Protein AF-A0A1I8C689-F1 (afdb_monomer_lite)

Structure (mmCIF, N/CA/C/O backbone):
data_AF-A0A1I8C689-F1
#
_entry.id   AF-A0A1I8C689-F1
#
loop_
_atom_site.group_PDB
_atom_site.id
_atom_site.type_symbol
_atom_site.label_atom_id
_atom_site.label_alt_id
_atom_site.label_comp_id
_atom_site.label_asym_id
_atom_site.label_entity_id
_atom_site.label_seq_id
_atom_site.pdbx_PDB_ins_code
_atom_site.Cartn_x
_atom_site.Cartn_y
_atom_site.Cartn_z
_atom_site.occupancy
_atom_site.B_iso_or_equiv
_atom_site.auth_seq_id
_atom_site.auth_comp_id
_atom_site.auth_asym_id
_atom_site.auth_atom_id
_atom_site.pdbx_PDB_model_num
ATOM 1 N N . MET A 1 1 ? 18.734 9.749 1.365 1.00 60.19 1 MET A N 1
ATOM 2 C CA . MET A 1 1 ? 17.930 9.001 0.386 1.00 60.19 1 MET A CA 1
ATOM 3 C C . MET A 1 1 ? 16.748 8.430 1.144 1.00 60.19 1 MET A C 1
ATOM 5 O O . MET A 1 1 ? 16.928 8.122 2.316 1.00 60.19 1 MET A O 1
ATOM 9 N N . ASP A 1 2 ? 15.559 8.458 0.553 1.00 81.19 2 ASP A N 1
ATOM 10 C CA . ASP A 1 2 ? 14.315 7.997 1.181 1.00 81.19 2 ASP A CA 1
ATOM 11 C C . ASP A 1 2 ? 13.928 6.657 0.550 1.00 81.19 2 ASP A C 1
ATOM 13 O O . ASP A 1 2 ? 13.959 6.538 -0.675 1.00 81.19 2 ASP A O 1
ATOM 17 N N . ASP A 1 3 ? 13.576 5.681 1.381 1.00 87.19 3 ASP A N 1
ATOM 18 C CA . ASP A 1 3 ? 13.190 4.330 0.957 1.00 87.19 3 ASP A CA 1
ATOM 19 C C . ASP A 1 3 ? 11.684 4.250 0.631 1.00 87.19 3 ASP A C 1
ATOM 21 O O . ASP A 1 3 ? 11.164 3.216 0.202 1.00 87.19 3 ASP A O 1
ATOM 25 N N . LEU A 1 4 ? 10.937 5.343 0.842 1.00 93.31 4 LEU A N 1
ATOM 26 C CA . LEU A 1 4 ? 9.529 5.424 0.483 1.00 93.31 4 LEU A CA 1
ATOM 27 C C . LEU A 1 4 ? 9.351 5.553 -1.037 1.00 93.31 4 LEU A C 1
ATOM 29 O O . LEU A 1 4 ? 9.338 6.647 -1.595 1.00 93.31 4 LEU A O 1
ATOM 33 N N . MET A 1 5 ? 9.100 4.422 -1.695 1.00 93.31 5 MET A N 1
ATOM 34 C CA . MET A 1 5 ? 8.820 4.387 -3.135 1.00 93.31 5 MET A CA 1
ATOM 35 C C . MET A 1 5 ? 7.474 5.029 -3.505 1.00 93.31 5 MET A C 1
ATOM 37 O O . MET A 1 5 ? 7.362 5.696 -4.533 1.00 93.31 5 MET A O 1
ATOM 41 N N . ALA A 1 6 ? 6.428 4.784 -2.705 1.00 95.12 6 ALA A N 1
ATOM 42 C CA . ALA A 1 6 ? 5.077 5.301 -2.927 1.00 95.12 6 ALA A CA 1
ATOM 43 C C . ALA A 1 6 ? 4.191 5.161 -1.676 1.00 95.12 6 ALA A C 1
ATOM 45 O O . ALA A 1 6 ? 4.440 4.331 -0.802 1.00 95.12 6 ALA A O 1
ATOM 46 N N . GLN A 1 7 ? 3.104 5.937 -1.612 1.00 97.00 7 GLN A N 1
ATOM 47 C CA . GLN A 1 7 ? 2.103 5.856 -0.546 1.00 97.00 7 GLN A CA 1
ATOM 48 C C . GLN A 1 7 ? 0.684 6.017 -1.102 1.00 97.00 7 GLN A C 1
ATOM 50 O O . GLN A 1 7 ? 0.438 6.819 -1.998 1.00 97.00 7 GLN A O 1
ATOM 55 N N . THR A 1 8 ? -0.269 5.276 -0.534 1.00 97.06 8 THR A N 1
ATOM 56 C CA . THR A 1 8 ? -1.692 5.379 -0.876 1.00 97.06 8 THR A CA 1
ATOM 57 C C . THR A 1 8 ? -2.574 5.103 0.340 1.00 97.06 8 THR A C 1
ATOM 59 O O . THR A 1 8 ? -2.092 4.746 1.418 1.00 97.06 8 THR A O 1
ATOM 62 N N . LYS A 1 9 ? -3.883 5.276 0.162 1.00 96.94 9 LYS A N 1
ATOM 63 C CA . LYS A 1 9 ? -4.925 4.832 1.091 1.00 96.94 9 LYS A CA 1
ATOM 64 C C . LYS A 1 9 ? -5.860 3.887 0.351 1.00 96.94 9 LYS A C 1
ATOM 66 O O . LYS A 1 9 ? -6.096 4.057 -0.842 1.00 96.94 9 LYS A O 1
ATOM 71 N N . THR A 1 10 ? -6.409 2.918 1.070 1.00 96.56 10 THR A N 1
ATOM 72 C CA . THR A 1 10 ? -7.448 2.053 0.517 1.00 96.56 10 THR A CA 1
ATOM 73 C C . THR A 1 10 ? -8.717 2.846 0.222 1.00 96.56 10 THR A C 1
ATOM 75 O O . THR A 1 10 ? -9.041 3.806 0.928 1.00 96.56 10 THR A O 1
ATOM 78 N N . ASP A 1 11 ? -9.468 2.410 -0.782 1.00 97.00 11 ASP A N 1
ATOM 79 C CA . ASP A 1 11 ? -10.823 2.896 -1.015 1.00 97.00 11 ASP A CA 1
ATOM 80 C C . ASP A 1 11 ? -11.818 2.350 0.035 1.00 97.00 11 ASP A C 1
ATOM 82 O O . ASP A 1 11 ? -11.460 1.617 0.963 1.00 97.00 11 ASP A O 1
ATOM 86 N N . LYS A 1 12 ? -13.104 2.698 -0.117 1.00 96.19 12 LYS A N 1
ATOM 87 C CA . LYS A 1 12 ? -14.188 2.231 0.769 1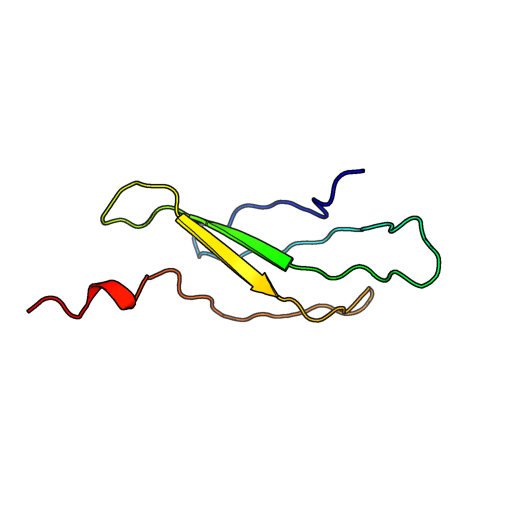.00 96.19 12 LYS A CA 1
ATOM 88 C C . LYS A 1 12 ? -14.419 0.712 0.750 1.00 96.19 12 LYS A C 1
ATOM 90 O O . LYS A 1 12 ? -15.141 0.210 1.603 1.00 96.19 12 LYS A O 1
ATOM 95 N N . TYR A 1 13 ? -13.849 0.002 -0.221 1.00 96.12 13 TYR A N 1
ATOM 96 C CA . TYR A 1 13 ? -13.916 -1.451 -0.362 1.00 96.12 13 TYR A CA 1
ATOM 97 C C . TYR A 1 13 ? -12.594 -2.136 0.024 1.00 96.12 13 TYR A C 1
ATOM 99 O O . TYR A 1 13 ? -12.456 -3.339 -0.185 1.00 96.12 13 TYR A O 1
ATOM 107 N N . GLY A 1 14 ? -11.619 -1.395 0.565 1.00 95.38 14 GLY A N 1
ATOM 108 C CA . GLY A 1 14 ? -10.314 -1.931 0.952 1.00 95.38 14 GLY A CA 1
ATOM 109 C C . GLY A 1 14 ? -9.331 -2.116 -0.210 1.00 95.38 14 GLY A C 1
ATOM 110 O O . GLY A 1 14 ? -8.245 -2.647 0.005 1.00 95.38 14 GLY A O 1
ATOM 111 N N . LYS A 1 15 ? -9.670 -1.690 -1.435 1.00 97.56 15 LYS A N 1
ATOM 112 C CA . LYS A 1 15 ? -8.792 -1.838 -2.605 1.00 97.56 15 LYS A CA 1
ATOM 113 C C 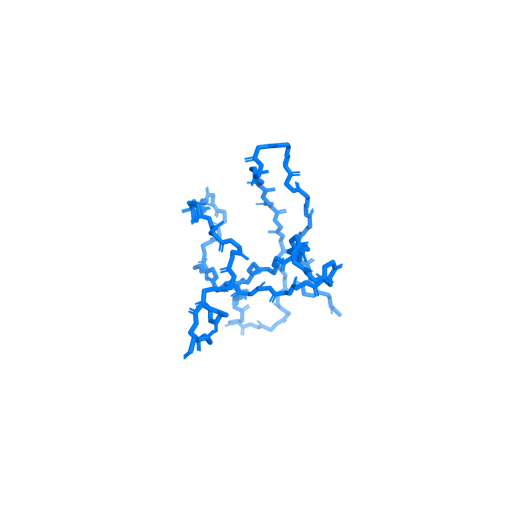. LYS A 1 15 ? -7.745 -0.735 -2.639 1.00 97.56 15 LYS A C 1
ATOM 115 O O . LYS A 1 15 ? -8.020 0.406 -2.271 1.00 97.56 15 LYS A O 1
ATOM 120 N N . PHE A 1 16 ? -6.559 -1.063 -3.134 1.00 97.06 16 PHE A N 1
ATOM 121 C CA . PHE A 1 16 ? -5.498 -0.099 -3.391 1.00 97.06 16 PHE A CA 1
ATOM 122 C C . PHE A 1 16 ? -4.648 -0.529 -4.587 1.00 97.06 16 PHE A C 1
ATOM 124 O O . PHE A 1 16 ? -4.646 -1.692 -4.983 1.00 97.06 16 PHE A O 1
ATOM 131 N N . SER A 1 17 ? -3.931 0.436 -5.153 1.00 95.62 17 SER A N 1
ATOM 132 C CA . SER A 1 17 ? -2.887 0.232 -6.152 1.00 95.62 17 SER A CA 1
ATOM 133 C C . SER A 1 17 ? -1.765 1.225 -5.864 1.00 95.62 17 SER A C 1
ATOM 135 O O . SER A 1 17 ? -2.029 2.340 -5.400 1.00 95.62 17 SER A O 1
ATOM 137 N N . LEU A 1 18 ? -0.526 0.802 -6.086 1.00 94.75 18 LEU A N 1
ATOM 138 C CA . LEU A 1 18 ? 0.675 1.597 -5.870 1.00 94.75 18 LEU A CA 1
ATOM 139 C C . LEU A 1 18 ? 1.605 1.441 -7.063 1.00 94.75 18 LEU A C 1
ATOM 141 O O . LEU A 1 18 ? 1.767 0.350 -7.601 1.00 94.75 18 LEU A O 1
ATOM 145 N N . TYR A 1 19 ? 2.234 2.549 -7.425 1.00 93.50 19 TYR A N 1
ATOM 146 C CA . TYR A 1 19 ? 3.333 2.605 -8.369 1.00 93.50 19 TYR A CA 1
ATOM 147 C C . TYR A 1 19 ? 4.390 3.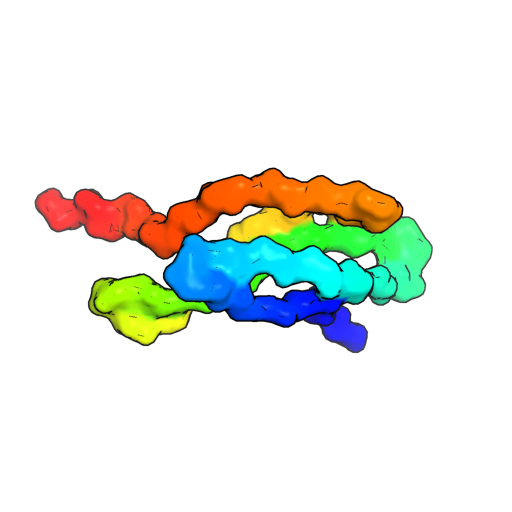523 -7.769 1.00 93.50 19 TYR A C 1
ATOM 149 O O . TYR A 1 19 ? 4.066 4.643 -7.372 1.00 93.50 19 TYR A O 1
ATOM 157 N N . GLY A 1 20 ? 5.623 3.043 -7.682 1.00 91.50 20 GLY A N 1
ATOM 158 C CA . GLY A 1 20 ? 6.743 3.782 -7.118 1.00 91.50 20 GLY A CA 1
ATOM 159 C C . GLY A 1 20 ? 8.044 3.379 -7.791 1.00 91.50 20 GLY A C 1
ATOM 160 O O . GLY A 1 20 ? 8.147 2.282 -8.338 1.00 91.50 20 GLY A O 1
ATOM 161 N N . CYS A 1 21 ? 9.024 4.272 -7.735 1.00 89.31 21 CYS A N 1
ATOM 162 C CA . CYS A 1 21 ? 10.367 4.037 -8.248 1.00 89.31 21 CYS A CA 1
ATOM 163 C C . CYS A 1 21 ? 11.360 4.119 -7.088 1.00 89.31 21 CYS A C 1
ATOM 165 O O . CYS A 1 21 ? 11.183 4.930 -6.181 1.00 89.31 21 CYS A O 1
ATOM 167 N N . ALA A 1 22 ? 12.411 3.313 -7.151 1.00 88.19 22 ALA A N 1
ATOM 168 C CA . ALA A 1 22 ? 13.573 3.406 -6.279 1.00 88.19 22 ALA A CA 1
ATOM 169 C C . ALA A 1 22 ? 14.826 3.508 -7.149 1.00 88.19 22 ALA A C 1
ATOM 171 O O . ALA A 1 22 ? 14.840 3.023 -8.282 1.00 88.19 22 ALA A O 1
ATOM 172 N N . ILE A 1 23 ? 15.853 4.168 -6.624 1.00 85.38 23 ILE A N 1
ATOM 173 C CA . ILE A 1 23 ? 17.187 4.202 -7.221 1.00 85.38 23 ILE A CA 1
ATOM 174 C C . ILE A 1 23 ? 18.155 3.893 -6.101 1.00 85.38 23 ILE A C 1
ATOM 176 O O . ILE A 1 23 ? 18.358 4.736 -5.234 1.00 85.38 23 ILE A O 1
ATOM 180 N N . ASP A 1 24 ? 18.769 2.724 -6.154 1.00 81.94 24 ASP A N 1
ATOM 181 C CA . ASP A 1 24 ? 19.857 2.368 -5.264 1.00 81.94 24 ASP A CA 1
ATOM 182 C C . ASP A 1 24 ? 21.194 2.788 -5.899 1.00 81.94 24 ASP A C 1
ATOM 184 O O . ASP A 1 24 ? 21.505 2.386 -7.020 1.00 81.94 24 ASP A O 1
ATOM 188 N N . PRO A 1 25 ? 21.986 3.656 -5.240 1.00 75.50 25 PRO A N 1
ATOM 189 C CA . PRO A 1 25 ? 23.109 4.352 -5.874 1.00 75.50 25 PRO A CA 1
ATOM 190 C C . PRO A 1 25 ? 24.362 3.485 -6.063 1.00 75.50 25 PRO A C 1
ATOM 192 O O . PRO A 1 25 ? 25.354 3.971 -6.605 1.00 75.50 25 PRO A O 1
ATOM 195 N N . PHE A 1 26 ? 24.347 2.234 -5.601 1.00 79.12 26 PHE A N 1
ATOM 196 C CA . PHE A 1 26 ? 25.470 1.307 -5.707 1.00 79.12 26 PHE A CA 1
ATOM 197 C C . PHE A 1 26 ? 25.199 0.263 -6.794 1.00 79.12 26 PHE A C 1
ATOM 199 O O . PHE A 1 26 ? 24.100 -0.282 -6.879 1.00 79.12 26 PHE A O 1
ATOM 206 N N . GLU A 1 27 ? 26.210 -0.023 -7.618 1.00 72.25 27 GLU A N 1
ATOM 207 C CA . GLU A 1 27 ? 26.111 -1.031 -8.677 1.00 72.25 27 GLU A CA 1
ATOM 208 C C . GLU A 1 27 ? 25.734 -2.405 -8.104 1.00 72.25 27 GLU A C 1
ATOM 210 O O . GLU A 1 27 ? 26.325 -2.870 -7.128 1.00 72.25 27 GLU A O 1
ATOM 215 N N . GLY A 1 28 ? 24.755 -3.060 -8.731 1.00 68.25 28 GLY A N 1
ATOM 216 C CA . GLY A 1 28 ? 24.293 -4.392 -8.336 1.00 68.25 28 GLY A CA 1
ATOM 217 C C . GLY A 1 28 ? 23.362 -4.425 -7.121 1.00 68.25 28 GLY A C 1
ATOM 218 O O . GLY A 1 28 ? 23.091 -5.515 -6.623 1.00 68.25 28 GLY A O 1
ATOM 219 N N . ASN A 1 29 ? 22.873 -3.275 -6.643 1.00 76.19 29 ASN A N 1
ATOM 220 C CA . ASN A 1 29 ? 21.830 -3.221 -5.623 1.00 76.19 29 ASN A CA 1
ATOM 221 C C . ASN A 1 29 ? 20.477 -2.959 -6.297 1.00 76.19 29 ASN A C 1
ATOM 223 O O . ASN A 1 29 ? 20.129 -1.813 -6.557 1.00 76.19 29 ASN A O 1
ATOM 227 N N . ASP A 1 30 ? 19.747 -4.018 -6.643 1.00 85.00 30 ASP A N 1
ATOM 228 C CA . ASP A 1 30 ? 18.366 -3.876 -7.106 1.00 85.00 30 ASP A CA 1
ATOM 229 C C . ASP A 1 30 ? 17.445 -3.584 -5.906 1.00 85.00 30 ASP A C 1
ATOM 231 O O . ASP A 1 30 ? 17.667 -4.148 -4.828 1.00 85.00 30 ASP A O 1
ATOM 235 N N . PRO A 1 31 ? 16.386 -2.768 -6.068 1.00 88.50 31 PRO A N 1
ATOM 236 C CA . PRO A 1 31 ? 15.451 -2.511 -4.980 1.00 88.50 31 PRO A CA 1
ATOM 237 C C . PRO A 1 31 ? 14.807 -3.801 -4.451 1.00 88.50 31 PRO A C 1
ATOM 239 O O . PRO A 1 31 ? 14.297 -4.606 -5.235 1.00 88.50 31 PRO A O 1
ATOM 242 N N . ASP A 1 32 ? 14.756 -3.952 -3.124 1.00 90.12 32 ASP A N 1
ATOM 243 C CA . ASP A 1 32 ? 14.054 -5.034 -2.414 1.00 90.12 32 ASP A CA 1
ATOM 244 C C . ASP A 1 32 ? 12.741 -4.495 -1.803 1.00 90.12 32 ASP A C 1
ATOM 246 O O . ASP A 1 32 ? 12.753 -3.901 -0.718 1.00 90.12 32 ASP A O 1
ATOM 250 N N . PRO A 1 33 ? 11.600 -4.575 -2.517 1.00 93.00 33 PRO A N 1
ATOM 251 C CA . PRO A 1 33 ? 10.389 -3.858 -2.135 1.00 93.00 33 PRO A CA 1
ATOM 252 C C . PRO A 1 33 ? 9.613 -4.527 -0.989 1.00 93.00 33 PRO A C 1
ATOM 254 O O . PRO A 1 33 ? 9.341 -5.727 -0.991 1.00 93.00 33 PRO A O 1
ATOM 257 N N . TYR A 1 34 ? 9.105 -3.702 -0.068 1.00 94.69 34 TYR A N 1
ATOM 258 C CA . TYR A 1 34 ? 8.190 -4.118 1.002 1.00 94.69 34 TYR A CA 1
ATOM 259 C C . TYR A 1 34 ? 6.898 -3.301 0.977 1.00 94.69 34 TYR A C 1
ATOM 261 O O . TYR A 1 34 ? 6.908 -2.081 0.797 1.00 94.69 34 TYR A O 1
ATOM 269 N N . LEU A 1 35 ? 5.768 -3.957 1.251 1.00 95.44 35 LEU A N 1
ATOM 270 C CA . LEU A 1 35 ? 4.505 -3.280 1.526 1.00 95.44 35 LEU A CA 1
ATOM 271 C C . LEU A 1 35 ? 4.326 -3.088 3.035 1.00 95.44 35 LEU A C 1
ATOM 273 O O . LEU A 1 35 ? 4.136 -4.051 3.779 1.00 95.44 35 LEU A O 1
ATOM 277 N N . LYS A 1 36 ? 4.305 -1.827 3.476 1.00 95.38 36 LYS A N 1
ATOM 278 C CA . LYS A 1 36 ? 3.999 -1.444 4.859 1.00 95.38 36 LYS A CA 1
ATOM 279 C C . LYS A 1 36 ? 2.545 -0.995 4.988 1.00 95.38 36 LYS A C 1
ATOM 281 O O . LYS A 1 36 ? 2.165 0.063 4.486 1.00 95.38 36 LYS A O 1
ATOM 286 N N . ILE A 1 37 ? 1.739 -1.751 5.727 1.00 94.50 37 ILE A N 1
ATOM 287 C CA . ILE A 1 37 ? 0.329 -1.439 5.983 1.00 94.50 37 ILE A CA 1
ATOM 288 C C . ILE A 1 37 ? 0.190 -0.847 7.381 1.00 94.50 37 ILE A C 1
ATOM 290 O O . ILE A 1 37 ? 0.618 -1.439 8.371 1.00 94.50 37 ILE A O 1
ATOM 294 N N . VAL A 1 38 ? -0.439 0.325 7.471 1.00 93.06 38 VAL A N 1
ATOM 295 C CA . VAL A 1 38 ? -0.790 0.965 8.743 1.00 93.06 38 VAL A CA 1
ATOM 296 C C . VAL A 1 38 ? -2.306 1.017 8.856 1.00 93.06 38 VAL A C 1
ATOM 298 O O . VAL A 1 38 ? -2.959 1.743 8.110 1.00 93.06 38 VAL A O 1
ATOM 301 N N . HIS A 1 39 ? -2.869 0.284 9.812 1.00 89.62 39 HIS A N 1
ATOM 302 C CA . HIS A 1 39 ? -4.317 0.208 10.022 1.00 89.62 39 HIS A CA 1
ATOM 303 C C . HIS A 1 39 ? -4.676 0.385 11.500 1.00 89.62 39 HIS A C 1
ATOM 305 O O . HIS A 1 39 ? -3.805 0.476 12.364 1.00 89.62 39 HIS A O 1
ATOM 311 N N . LYS A 1 40 ? -5.971 0.491 11.801 1.00 86.69 40 LYS A N 1
ATOM 312 C CA . LYS A 1 40 ? -6.492 0.470 13.173 1.00 86.69 40 LYS A CA 1
ATOM 313 C C . LYS A 1 40 ? -7.470 -0.688 13.296 1.00 86.69 40 LYS A C 1
ATOM 315 O O . LYS A 1 40 ? -8.476 -0.690 12.592 1.00 86.69 40 LYS A O 1
ATOM 320 N N . CYS A 1 41 ? -7.196 -1.634 14.190 1.00 75.81 41 CYS A N 1
ATOM 321 C CA . CYS A 1 41 ? -8.181 -2.649 14.555 1.00 75.81 41 CYS A CA 1
ATOM 322 C C . CYS A 1 41 ? -9.271 -2.033 15.435 1.00 75.81 41 CYS A C 1
ATOM 324 O O . CYS A 1 41 ? -9.006 -1.151 16.259 1.00 75.81 41 CYS A O 1
ATOM 326 N N . THR A 1 42 ? -10.497 -2.517 15.262 1.00 69.00 42 THR A N 1
ATOM 327 C CA . THR A 1 42 ? -11.690 -2.068 15.991 1.00 69.00 42 THR A CA 1
ATOM 328 C C . THR A 1 42 ? -11.574 -2.266 17.503 1.00 69.00 42 THR A C 1
ATOM 330 O O . THR A 1 42 ? -12.117 -1.450 18.243 1.00 69.00 42 THR A O 1
ATOM 333 N N . HIS A 1 43 ? -10.823 -3.276 17.955 1.00 66.12 43 HIS A N 1
ATOM 334 C CA . H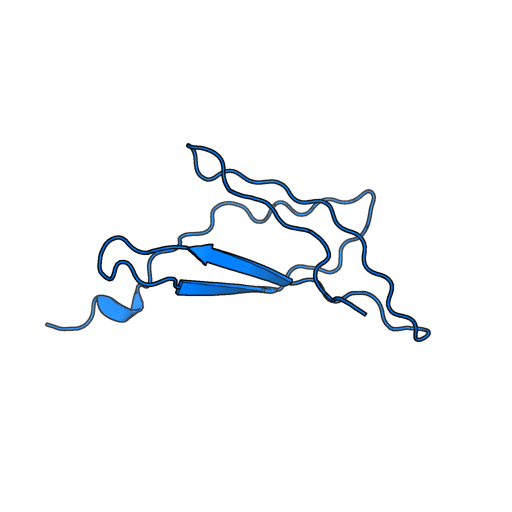IS A 1 43 ? -10.679 -3.606 19.376 1.00 66.12 43 HIS A CA 1
ATOM 335 C C . HIS A 1 43 ? -9.894 -2.560 20.181 1.00 66.12 43 HIS A C 1
ATOM 337 O O . HIS A 1 43 ? -10.372 -2.104 21.213 1.00 66.12 43 HIS A O 1
ATOM 343 N N . ASP A 1 44 ? -8.736 -2.109 19.688 1.00 64.81 44 ASP A N 1
ATOM 344 C CA . ASP A 1 44 ? -7.815 -1.320 20.521 1.00 64.81 44 ASP A CA 1
ATOM 345 C C . ASP A 1 44 ? -7.656 0.145 20.091 1.00 64.81 44 ASP A C 1
ATOM 347 O O . ASP A 1 44 ? -6.931 0.894 20.745 1.00 64.81 44 ASP A O 1
ATOM 351 N N . LYS A 1 45 ? -8.276 0.584 18.979 1.00 69.38 45 LYS A N 1
ATOM 352 C CA . LYS A 1 45 ? -8.100 1.921 18.343 1.00 69.38 45 LYS 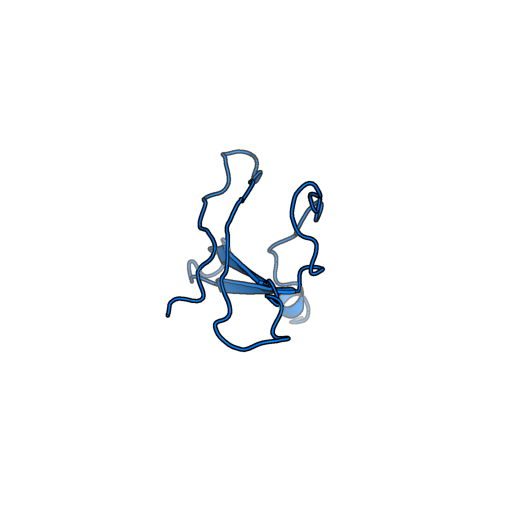A CA 1
ATOM 353 C C . LYS A 1 45 ? -6.636 2.338 18.075 1.00 69.38 45 LYS A C 1
ATOM 355 O O . LYS A 1 45 ? -6.387 3.430 17.548 1.00 69.38 45 LYS A O 1
ATOM 360 N N . LYS A 1 46 ? -5.667 1.481 18.401 1.00 81.31 46 LYS A N 1
ATOM 361 C CA . LYS A 1 46 ? -4.232 1.658 18.200 1.00 81.31 46 LYS A CA 1
ATOM 362 C C . LYS A 1 46 ? -3.893 1.454 16.729 1.00 81.31 46 LYS A C 1
ATOM 364 O O . LYS A 1 46 ? -4.504 0.639 16.041 1.00 81.31 46 LYS A O 1
ATOM 369 N N . LYS A 1 47 ? -2.912 2.222 16.249 1.00 84.81 47 LYS A N 1
ATOM 370 C CA . LYS A 1 47 ? -2.330 2.001 14.925 1.00 84.81 47 LYS A CA 1
ATOM 371 C C . LYS A 1 47 ? -1.455 0.752 14.991 1.00 84.81 47 LYS A C 1
ATOM 373 O O . LYS A 1 47 ? -0.491 0.733 15.752 1.00 84.81 47 LYS A O 1
ATOM 378 N N . VAL A 1 48 ? -1.791 -0.247 14.192 1.00 86.69 48 VAL A N 1
ATOM 379 C CA . VAL A 1 48 ? -1.021 -1.475 13.999 1.00 86.69 48 VAL A CA 1
ATOM 380 C C . VAL A 1 48 ? -0.268 -1.363 12.675 1.00 86.69 48 VAL A C 1
ATOM 382 O O . VAL A 1 48 ? -0.735 -0.703 11.740 1.00 86.69 48 VAL A O 1
ATOM 385 N N . LYS A 1 49 ? 0.932 -1.944 12.631 1.00 90.38 49 LYS A N 1
ATOM 386 C CA . LYS A 1 49 ? 1.793 -1.987 11.449 1.00 90.38 49 LYS A CA 1
ATOM 387 C C . LYS A 1 49 ? 1.990 -3.444 11.038 1.00 90.38 49 LYS A C 1
ATOM 389 O O . LYS A 1 49 ? 2.268 -4.274 11.898 1.00 90.38 49 LYS A O 1
ATOM 394 N N . MET A 1 50 ? 1.874 -3.714 9.746 1.00 90.00 50 MET A N 1
ATOM 395 C CA . MET A 1 50 ? 2.169 -5.001 9.117 1.00 90.00 50 MET A CA 1
ATOM 396 C C . MET A 1 50 ? 3.127 -4.761 7.952 1.00 90.00 50 MET A C 1
ATOM 398 O O . MET A 1 50 ? 3.024 -3.736 7.276 1.00 90.00 50 MET A O 1
ATOM 402 N N . GLU A 1 51 ? 4.049 -5.692 7.734 1.00 93.25 51 GLU A N 1
ATOM 403 C CA . GLU A 1 51 ? 5.022 -5.647 6.644 1.00 93.25 51 GLU A CA 1
ATOM 404 C C . GLU A 1 51 ? 4.954 -6.956 5.861 1.00 93.25 51 GLU A C 1
ATOM 406 O O . GLU A 1 51 ? 4.855 -8.034 6.448 1.00 93.25 51 GLU A O 1
ATOM 411 N N . ILE A 1 52 ? 4.943 -6.842 4.536 1.00 93.06 52 ILE A N 1
ATOM 412 C CA . ILE A 1 52 ? 4.862 -7.967 3.604 1.00 93.06 52 ILE A CA 1
ATOM 413 C C . ILE A 1 52 ? 5.978 -7.776 2.582 1.00 93.06 52 ILE A C 1
ATOM 415 O O . ILE A 1 52 ? 6.031 -6.732 1.928 1.00 93.06 52 ILE A O 1
ATOM 419 N N . GLY A 1 53 ? 6.857 -8.769 2.452 1.00 93.25 53 GLY A N 1
ATOM 420 C CA . GLY A 1 53 ? 7.861 -8.791 1.390 1.00 93.25 53 GLY A CA 1
ATOM 421 C C . GLY A 1 53 ? 7.186 -8.944 0.030 1.00 93.25 53 GLY A C 1
ATOM 422 O O . GLY A 1 53 ? 6.302 -9.789 -0.138 1.00 93.25 53 GLY A O 1
ATOM 423 N N . LEU A 1 54 ? 7.569 -8.103 -0.926 1.00 92.75 54 LEU A N 1
ATOM 424 C CA . LEU A 1 54 ? 7.114 -8.206 -2.306 1.00 92.75 54 LEU A CA 1
ATOM 425 C C . LEU A 1 54 ? 8.161 -8.952 -3.132 1.00 92.75 54 LEU A C 1
ATOM 427 O O . LEU A 1 54 ? 9.320 -9.067 -2.749 1.00 92.75 54 LEU A O 1
ATOM 431 N N . VAL A 1 55 ? 7.739 -9.498 -4.270 1.00 90.62 55 VAL A N 1
ATOM 432 C CA . VAL A 1 55 ? 8.704 -10.071 -5.211 1.00 90.62 55 VAL A CA 1
ATOM 433 C C . VAL A 1 55 ? 9.334 -8.891 -5.959 1.00 90.62 55 VAL A C 1
ATOM 435 O O . VAL A 1 55 ? 8.584 -7.992 -6.349 1.00 90.62 55 VAL A O 1
ATOM 438 N N . PRO A 1 56 ? 10.660 -8.867 -6.189 1.00 87.06 56 PRO A N 1
ATOM 439 C CA . PRO A 1 56 ? 11.329 -7.798 -6.929 1.00 87.06 56 PRO A CA 1
ATOM 440 C C . PRO A 1 56 ? 10.991 -7.897 -8.423 1.00 87.06 56 PRO A C 1
ATOM 442 O O . PRO A 1 56 ? 11.772 -8.369 -9.246 1.00 87.06 56 PRO A O 1
ATOM 445 N N . ILE A 1 57 ? 9.766 -7.503 -8.772 1.00 83.31 57 ILE A N 1
ATOM 446 C CA . ILE A 1 57 ? 9.315 -7.366 -10.149 1.00 83.31 57 ILE A CA 1
ATOM 447 C C . ILE A 1 57 ? 9.230 -5.886 -10.502 1.00 83.31 57 ILE A C 1
ATOM 449 O O . ILE A 1 57 ? 8.600 -5.088 -9.809 1.00 83.31 57 ILE A O 1
ATOM 453 N N . PHE A 1 58 ? 9.867 -5.532 -11.610 1.00 82.38 58 PHE A N 1
ATOM 454 C CA . PHE A 1 58 ? 9.931 -4.162 -12.101 1.00 82.38 58 PHE A CA 1
ATOM 455 C C . PHE A 1 58 ? 9.084 -4.000 -13.366 1.00 82.38 58 PHE A C 1
ATOM 457 O O . PHE A 1 58 ? 8.613 -4.978 -13.965 1.00 82.38 58 PHE A O 1
ATOM 464 N N . THR A 1 59 ? 8.860 -2.750 -13.765 1.00 77.75 59 THR A N 1
ATOM 465 C CA . THR A 1 59 ? 8.058 -2.418 -14.945 1.00 77.75 59 THR A CA 1
ATOM 466 C C . THR A 1 59 ? 8.560 -3.147 -16.199 1.00 77.75 59 THR A C 1
ATOM 468 O O . THR A 1 59 ? 9.754 -3.348 -16.387 1.00 77.75 59 THR A O 1
ATOM 471 N N . ALA A 1 60 ? 7.683 -3.594 -17.100 1.00 81.88 60 ALA A N 1
ATOM 472 C CA . ALA A 1 60 ? 6.233 -3.360 -17.165 1.00 81.88 60 ALA A CA 1
ATOM 473 C C . ALA A 1 60 ? 5.360 -4.377 -16.388 1.00 81.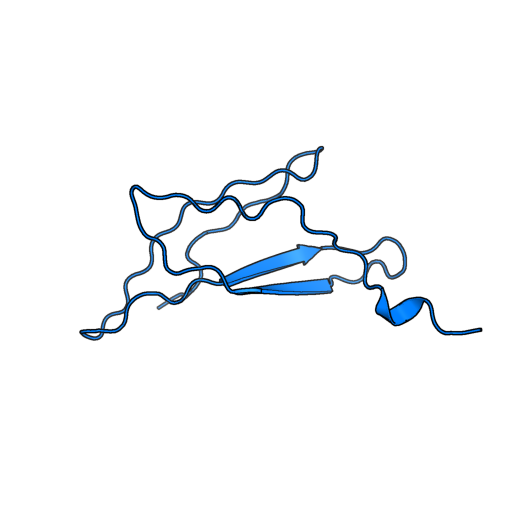88 60 ALA A C 1
ATOM 475 O O . ALA A 1 60 ? 4.152 -4.440 -16.615 1.00 81.88 60 ALA A O 1
ATOM 476 N N . ASN A 1 61 ? 5.940 -5.178 -15.489 1.00 85.38 61 ASN A N 1
ATOM 477 C CA . ASN A 1 61 ? 5.194 -6.185 -14.727 1.00 85.38 61 ASN A CA 1
ATOM 478 C C . ASN A 1 61 ? 4.434 -5.567 -13.539 1.00 85.38 61 ASN A C 1
ATOM 480 O O . ASN A 1 61 ? 4.824 -4.523 -13.018 1.00 85.38 61 ASN A O 1
ATOM 484 N N . TYR A 1 62 ? 3.362 -6.226 -13.088 1.00 88.62 62 TYR A N 1
ATOM 485 C CA . TYR A 1 62 ? 2.608 -5.843 -11.889 1.00 88.62 62 TYR A CA 1
ATOM 486 C C . TYR A 1 62 ? 2.369 -7.049 -10.976 1.00 88.62 62 TYR A C 1
ATOM 488 O O . TYR A 1 62 ? 2.168 -8.168 -11.449 1.00 88.62 62 TYR A O 1
ATOM 496 N N . GLN A 1 63 ? 2.366 -6.819 -9.660 1.00 91.50 63 GLN A N 1
ATOM 497 C CA . GLN A 1 63 ? 2.125 -7.867 -8.667 1.00 91.50 63 GLN A CA 1
ATOM 498 C C . GLN A 1 63 ? 0.702 -7.733 -8.135 1.00 91.50 63 GLN A C 1
ATOM 500 O O . GLN A 1 63 ? 0.360 -6.733 -7.506 1.00 91.50 63 GLN A O 1
ATOM 505 N N . ASN A 1 64 ? -0.131 -8.750 -8.349 1.00 93.56 64 ASN A N 1
ATOM 506 C CA . ASN A 1 64 ? -1.404 -8.859 -7.645 1.00 93.56 64 ASN A CA 1
ATOM 507 C C . ASN A 1 64 ? -1.203 -9.685 -6.370 1.00 93.56 64 ASN A C 1
ATOM 509 O O . ASN A 1 64 ? -1.066 -10.903 -6.433 1.00 93.56 64 ASN A O 1
ATOM 513 N N . ILE A 1 65 ? -1.187 -9.013 -5.221 1.00 92.88 65 ILE A N 1
ATOM 514 C CA . ILE A 1 65 ? -0.992 -9.641 -3.904 1.00 92.88 65 ILE A CA 1
ATOM 515 C C . ILE A 1 65 ? -2.288 -10.200 -3.293 1.00 92.88 65 ILE A C 1
ATOM 517 O O . ILE A 1 65 ? -2.264 -10.767 -2.205 1.00 92.88 65 ILE A O 1
ATOM 521 N N . GLY A 1 66 ? -3.424 -10.057 -3.982 1.00 94.75 66 GLY A N 1
ATOM 522 C CA . GLY A 1 66 ? -4.706 -10.607 -3.552 1.00 94.75 66 GLY A CA 1
ATOM 523 C C . GLY A 1 66 ? -5.305 -9.921 -2.320 1.00 94.75 66 GLY A C 1
ATOM 524 O O . GLY A 1 66 ? -5.140 -8.721 -2.099 1.00 94.75 66 GLY A O 1
ATOM 525 N N . LYS A 1 67 ? -6.078 -10.692 -1.544 1.00 94.56 67 LYS A N 1
ATOM 526 C CA . LYS A 1 67 ? -6.733 -10.230 -0.314 1.00 94.56 67 LYS A CA 1
ATOM 527 C C . LYS A 1 67 ? -5.776 -10.381 0.867 1.00 94.56 67 LYS A C 1
ATOM 529 O O . LYS A 1 67 ? -5.249 -11.465 1.090 1.00 94.56 67 LYS A O 1
ATOM 534 N N . ILE A 1 68 ? -5.625 -9.317 1.649 1.00 92.44 68 ILE A N 1
ATOM 535 C CA . ILE A 1 68 ? -4.859 -9.319 2.898 1.00 92.44 68 ILE A CA 1
ATOM 536 C C . ILE A 1 68 ? -5.845 -9.147 4.048 1.00 92.44 68 ILE A C 1
ATOM 538 O O . ILE A 1 68 ? -6.549 -8.139 4.116 1.00 92.44 68 ILE A O 1
ATOM 542 N N . GLU A 1 69 ? -5.895 -10.129 4.942 1.00 90.44 69 GLU A N 1
ATOM 543 C CA . GLU A 1 69 ? -6.658 -10.027 6.186 1.00 90.44 69 GLU A CA 1
ATOM 544 C C . GLU A 1 69 ? -5.818 -9.288 7.231 1.00 90.44 69 GLU A C 1
ATOM 546 O O . GLU A 1 69 ? -4.651 -9.610 7.449 1.00 90.44 69 GLU A O 1
ATOM 551 N N . LEU A 1 70 ? -6.410 -8.281 7.872 1.00 87.31 70 LEU A N 1
ATOM 552 C CA . LEU A 1 70 ? -5.716 -7.416 8.835 1.00 87.31 70 LEU A CA 1
ATOM 553 C C . LEU A 1 70 ? -5.989 -7.804 10.296 1.00 87.31 70 LEU A C 1
ATOM 555 O O . LEU A 1 70 ? -5.551 -7.108 11.211 1.00 87.31 70 LEU A O 1
ATOM 559 N N . GLU A 1 71 ? -6.748 -8.872 10.531 1.00 77.06 71 GLU A N 1
ATOM 560 C CA . GLU A 1 71 ? -7.049 -9.350 11.879 1.00 77.06 71 GLU A CA 1
ATOM 561 C C . GLU A 1 71 ? -5.846 -10.092 12.477 1.00 77.06 71 GLU A C 1
ATOM 563 O O . GLU A 1 71 ? -5.251 -10.962 11.843 1.00 77.06 71 GLU A O 1
ATOM 568 N N . ASP A 1 72 ? -5.486 -9.757 13.721 1.00 65.56 72 ASP A N 1
ATOM 569 C CA . ASP A 1 72 ? -4.460 -10.487 14.467 1.00 65.56 72 ASP A CA 1
ATOM 570 C C . ASP A 1 72 ? -5.090 -11.729 15.115 1.00 65.56 72 ASP A C 1
ATOM 572 O O . ASP A 1 72 ? -5.674 -11.665 16.198 1.00 65.56 72 ASP A O 1
ATOM 576 N N . THR A 1 73 ? -4.970 -12.881 14.459 1.00 53.94 73 THR A N 1
ATOM 577 C CA . THR A 1 73 ? -5.476 -14.171 14.963 1.00 53.94 73 THR A CA 1
ATOM 578 C C . THR A 1 73 ? -4.709 -14.704 16.179 1.00 53.94 73 THR A C 1
ATOM 580 O O . THR A 1 73 ? -5.053 -15.760 16.706 1.00 53.94 73 THR A O 1
ATOM 583 N N . ARG A 1 74 ? -3.690 -13.996 16.693 1.00 52.69 74 ARG A N 1
ATOM 584 C CA . ARG A 1 74 ? -2.968 -14.397 17.917 1.00 52.69 74 ARG A CA 1
ATOM 585 C C . ARG A 1 74 ? -3.703 -14.029 19.210 1.00 52.69 74 ARG A C 1
ATOM 587 O O . ARG A 1 74 ? -3.236 -14.392 20.287 1.00 52.69 74 ARG A O 1
ATOM 594 N N . GLN A 1 75 ? -4.839 -13.330 19.139 1.00 46.84 75 GLN A N 1
ATOM 595 C CA . GLN A 1 75 ? -5.643 -12.974 20.320 1.00 46.84 75 GLN A CA 1
ATOM 596 C C . GLN A 1 75 ? -6.770 -13.969 20.660 1.00 46.84 75 GLN A C 1
ATOM 598 O O . GLN A 1 75 ? -7.374 -13.837 21.720 1.00 46.84 75 GLN A O 1
ATOM 603 N N . SER A 1 76 ? -7.030 -14.991 19.838 1.00 44.50 76 SER A N 1
ATOM 604 C CA . SER A 1 76 ? -8.177 -15.908 20.009 1.00 44.50 76 SER A CA 1
ATOM 605 C C . SER A 1 76 ? -7.975 -17.049 21.020 1.00 44.50 76 SER A C 1
ATOM 607 O O . SER A 1 76 ? -8.920 -17.784 21.281 1.00 44.50 76 SER A O 1
ATOM 609 N N . ASN A 1 77 ? -6.789 -17.194 21.624 1.00 41.59 77 ASN A N 1
ATOM 610 C CA . ASN A 1 77 ? -6.496 -18.250 22.607 1.00 41.59 77 ASN A CA 1
ATOM 611 C C . ASN A 1 77 ? -6.285 -17.687 24.021 1.00 41.59 77 ASN A C 1
ATOM 613 O O . ASN A 1 77 ? -5.230 -17.862 24.630 1.00 41.59 77 ASN A O 1
ATOM 617 N N . LYS A 1 78 ? -7.295 -16.995 24.547 1.00 42.41 78 LYS A N 1
ATOM 618 C CA . LYS A 1 78 ? -7.437 -16.756 25.989 1.00 42.41 78 LYS A CA 1
ATOM 619 C C . LYS A 1 78 ? -8.837 -17.187 26.423 1.00 42.41 78 LYS A C 1
ATOM 621 O O . LYS A 1 78 ? -9.712 -16.341 26.559 1.00 42.41 78 LYS A O 1
ATOM 626 N N . ASN A 1 79 ? -9.009 -18.495 26.609 1.00 37.84 79 ASN A N 1
ATOM 627 C CA . ASN A 1 79 ? -10.070 -19.086 27.425 1.00 37.84 79 ASN A CA 1
ATOM 628 C C . ASN A 1 79 ? -9.414 -19.857 28.566 1.00 37.84 79 ASN A C 1
ATOM 630 O O . ASN A 1 79 ? -8.443 -20.589 28.268 1.00 37.84 79 ASN A O 1
#

Radius of gyration: 15.78 Å; chains: 1; bounding box: 40×28×45 Å

Secondary structure (DSSP, 8-state):
-----------TTS----------SSTT-----EEEEEEE-TTT-PEEEEEEEPP---TT------------GGGS---

Sequence (79 aa):
MDDLMAQTKTDKYGKFSLYGCAIDPFEGNDPDPYLKIVHKCTHDKKKVKMEIGLVPIFTANYQNIGKIELEDTRQSNKN

pLDDT: mean 83.57, std 14.84, range [37.84, 97.56]

Foldseek 3Di:
DDLDQWDDDADPVRDDDDDGDDDDPDPPDQDFDKDWDWDADPVPSDTDIDIDTDDSDDPPDDDDPDDDDPDDPVPPPDD